Protein AF-A0A8S2ZLC4-F1 (afdb_monomer)

Structure (mmCIF, N/CA/C/O backbone):
data_AF-A0A8S2ZLC4-F1
#
_entry.id   AF-A0A8S2ZLC4-F1
#
loop_
_atom_site.group_PDB
_atom_site.id
_atom_site.type_symbol
_atom_site.label_atom_id
_atom_site.label_alt_id
_atom_site.label_comp_id
_atom_site.label_asym_id
_atom_site.label_entity_id
_atom_site.label_seq_id
_atom_site.pdbx_PDB_ins_code
_atom_site.Cartn_x
_atom_site.Cartn_y
_atom_site.Cartn_z
_atom_site.occupancy
_atom_site.B_iso_or_equiv
_atom_site.auth_seq_id
_atom_site.auth_comp_id
_atom_site.auth_asym_id
_atom_site.auth_atom_id
_atom_site.pdbx_PDB_model_num
ATOM 1 N N . HIS A 1 1 ? 10.804 -15.626 -29.894 1.00 54.47 1 HIS A N 1
ATOM 2 C CA . HIS A 1 1 ? 11.229 -15.516 -28.485 1.00 54.47 1 HIS A CA 1
ATOM 3 C C . HIS A 1 1 ? 10.974 -14.081 -28.044 1.00 54.47 1 HIS A C 1
ATOM 5 O O . HIS A 1 1 ? 11.432 -13.183 -28.738 1.00 54.47 1 HIS A O 1
ATOM 11 N N . ILE A 1 2 ? 10.194 -13.852 -26.984 1.00 58.09 2 ILE A N 1
ATOM 12 C CA . ILE A 1 2 ? 10.065 -12.518 -26.377 1.00 58.09 2 ILE A CA 1
ATOM 13 C C . ILE A 1 2 ? 11.100 -12.476 -25.255 1.00 58.09 2 ILE A C 1
ATOM 15 O O . ILE A 1 2 ? 11.030 -13.279 -24.329 1.00 58.09 2 ILE A O 1
ATOM 19 N N . ASN A 1 3 ? 12.094 -11.595 -25.362 1.00 62.41 3 ASN A N 1
ATOM 20 C CA . ASN A 1 3 ? 13.105 -11.434 -24.320 1.00 62.41 3 ASN A CA 1
ATOM 21 C C . ASN A 1 3 ? 12.472 -10.694 -23.133 1.00 62.41 3 ASN A C 1
ATOM 23 O O . ASN A 1 3 ? 12.299 -9.486 -23.193 1.00 62.41 3 ASN A O 1
ATOM 27 N N . GLY A 1 4 ? 12.131 -11.408 -22.057 1.00 71.75 4 GLY A N 1
ATOM 28 C CA . GLY A 1 4 ? 11.558 -10.839 -20.825 1.00 71.75 4 GLY A CA 1
ATOM 29 C C . GLY A 1 4 ? 12.561 -10.125 -19.909 1.00 71.75 4 GLY A C 1
ATOM 30 O O . GLY A 1 4 ? 12.243 -9.853 -18.757 1.00 71.75 4 GLY A O 1
ATOM 31 N N . PHE A 1 5 ? 13.782 -9.878 -20.382 1.00 85.56 5 PHE A N 1
ATOM 32 C CA . PHE A 1 5 ? 14.846 -9.280 -19.580 1.00 85.56 5 PHE A CA 1
ATOM 33 C C . PHE A 1 5 ? 14.734 -7.760 -19.570 1.00 85.56 5 PHE A C 1
ATOM 35 O O . PHE A 1 5 ? 14.318 -7.158 -20.561 1.00 85.56 5 PHE A O 1
ATOM 42 N N . PHE A 1 6 ? 15.144 -7.146 -18.463 1.00 89.75 6 PHE A N 1
ATOM 43 C CA . PHE A 1 6 ? 15.271 -5.699 -18.396 1.00 89.75 6 PHE A CA 1
ATOM 44 C C . PHE A 1 6 ? 16.519 -5.212 -19.131 1.00 89.75 6 PHE A C 1
ATOM 46 O O . PHE A 1 6 ? 17.596 -5.798 -19.005 1.00 89.75 6 PHE A O 1
ATOM 53 N N . GLY A 1 7 ? 16.386 -4.085 -19.824 1.00 90.50 7 GLY A N 1
ATOM 54 C CA . GLY A 1 7 ? 17.523 -3.294 -20.270 1.00 90.50 7 GLY A CA 1
ATOM 55 C C . GLY A 1 7 ? 18.230 -2.656 -19.075 1.00 90.50 7 GLY A C 1
ATOM 56 O O . GLY A 1 7 ? 17.584 -2.078 -18.198 1.00 90.50 7 GLY A O 1
ATOM 57 N N . LEU A 1 8 ? 19.553 -2.742 -19.032 1.00 90.88 8 LEU A N 1
ATOM 58 C CA . LEU A 1 8 ? 20.363 -2.173 -17.956 1.00 90.88 8 LEU A CA 1
ATOM 59 C C . LEU A 1 8 ? 21.188 -0.989 -18.467 1.00 90.88 8 LEU A C 1
ATOM 61 O O . LEU A 1 8 ? 21.412 -0.843 -19.668 1.00 90.88 8 LEU A O 1
ATOM 65 N N . THR A 1 9 ? 21.650 -0.146 -17.549 1.00 88.88 9 THR A N 1
ATOM 66 C CA . THR A 1 9 ? 22.695 0.850 -17.820 1.00 88.88 9 THR A CA 1
ATOM 67 C C . THR A 1 9 ? 24.024 0.175 -18.182 1.00 88.88 9 THR A C 1
ATOM 69 O O . THR A 1 9 ? 24.235 -1.000 -17.881 1.00 88.88 9 THR A O 1
ATOM 72 N N . ASP A 1 10 ? 24.963 0.914 -18.782 1.00 86.00 10 ASP A N 1
ATOM 73 C CA . ASP A 1 10 ? 26.248 0.356 -19.248 1.00 86.00 10 ASP A CA 1
ATOM 74 C C . ASP A 1 10 ? 27.075 -0.285 -18.121 1.00 86.00 10 ASP A C 1
ATOM 76 O O . ASP A 1 10 ? 27.699 -1.330 -18.304 1.00 86.00 10 ASP A O 1
ATOM 80 N N . ASN A 1 11 ? 27.026 0.298 -16.917 1.00 88.19 11 ASN A N 1
ATOM 81 C CA . ASN A 1 11 ? 27.659 -0.255 -15.715 1.00 88.19 11 ASN A CA 1
ATOM 82 C C . ASN A 1 11 ? 26.896 -1.455 -15.110 1.00 88.19 11 ASN A C 1
ATOM 84 O O . ASN A 1 11 ? 27.368 -2.040 -14.136 1.00 88.19 11 ASN A O 1
ATOM 88 N N . ARG A 1 12 ? 25.732 -1.810 -15.675 1.00 85.44 12 ARG A N 1
ATOM 89 C CA . ARG A 1 12 ? 24.832 -2.911 -15.293 1.00 85.44 12 ARG A CA 1
ATOM 90 C C . ARG A 1 12 ? 24.360 -2.885 -13.839 1.00 85.44 12 ARG A C 1
ATOM 92 O O . ARG A 1 12 ? 24.071 -3.935 -13.271 1.00 85.44 12 ARG A O 1
ATOM 99 N N . ARG A 1 13 ? 24.305 -1.700 -13.228 1.00 87.94 13 ARG A N 1
ATOM 100 C CA . ARG A 1 13 ? 23.862 -1.525 -11.834 1.00 87.94 13 ARG A CA 1
ATOM 101 C C . ARG A 1 13 ? 22.417 -1.069 -11.716 1.00 87.94 13 ARG A C 1
ATOM 103 O O . ARG A 1 13 ? 21.800 -1.331 -10.691 1.00 87.94 13 ARG A O 1
ATOM 110 N N . ASP A 1 14 ? 21.882 -0.451 -12.764 1.00 87.50 14 ASP A N 1
ATOM 111 C CA . ASP A 1 14 ? 20.556 0.147 -12.751 1.00 87.50 14 ASP A CA 1
ATOM 112 C C . ASP A 1 14 ? 19.740 -0.268 -13.973 1.00 87.50 14 ASP A C 1
ATOM 114 O O . ASP A 1 14 ? 20.275 -0.615 -15.031 1.00 87.50 14 ASP A O 1
ATOM 118 N N . LEU A 1 15 ? 18.416 -0.187 -13.834 1.00 89.19 15 LEU A N 1
ATOM 119 C CA . LEU A 1 15 ? 17.518 -0.260 -14.977 1.00 89.19 15 LEU A CA 1
ATOM 120 C C . LEU A 1 15 ? 17.739 0.939 -15.892 1.00 89.19 15 LEU A C 1
ATOM 122 O O . LEU A 1 15 ? 17.917 2.074 -15.440 1.00 89.19 15 LEU A O 1
ATOM 126 N N . LYS A 1 16 ? 17.662 0.694 -17.195 1.00 89.88 16 LYS A N 1
ATOM 127 C CA . LYS A 1 16 ? 17.606 1.766 -18.179 1.00 89.88 16 LYS A CA 1
ATOM 128 C C . LYS A 1 16 ? 16.228 2.421 -18.125 1.00 89.88 16 LYS A C 1
ATOM 130 O O . LYS A 1 16 ? 15.208 1.731 -18.138 1.00 89.88 16 LYS A O 1
ATOM 135 N N . TRP A 1 17 ? 16.207 3.746 -18.052 1.00 87.38 17 TRP A N 1
ATOM 136 C CA . TRP A 1 17 ? 14.988 4.549 -17.967 1.00 87.38 17 TRP A CA 1
ATOM 137 C C . TRP A 1 17 ? 14.889 5.469 -19.178 1.00 87.38 17 TRP A C 1
ATOM 139 O O . TRP A 1 17 ? 15.908 5.956 -19.673 1.00 87.38 17 TRP A O 1
ATOM 149 N N . VAL A 1 18 ? 13.665 5.745 -19.619 1.00 84.12 18 VAL A N 1
ATOM 150 C CA . VAL A 1 18 ? 13.413 6.751 -20.651 1.00 84.12 18 VAL A CA 1
ATOM 151 C C . VAL A 1 18 ? 13.704 8.140 -20.077 1.00 84.12 18 VAL A C 1
ATOM 153 O O . VAL A 1 18 ? 13.172 8.513 -19.032 1.00 84.12 18 VAL A O 1
ATOM 156 N N . THR A 1 19 ? 14.547 8.911 -20.756 1.00 79.75 19 THR A N 1
ATOM 157 C CA . THR A 1 19 ? 14.757 10.342 -20.504 1.00 79.75 19 THR A CA 1
ATOM 158 C C . THR A 1 19 ? 14.436 11.138 -21.769 1.00 79.75 19 THR A C 1
ATOM 160 O O . THR A 1 19 ? 14.204 10.570 -22.839 1.00 79.75 19 THR A O 1
ATOM 163 N N . THR A 1 20 ? 14.420 12.467 -21.663 1.00 72.81 20 THR A N 1
ATOM 164 C CA . THR A 1 20 ? 14.228 13.377 -22.806 1.00 72.81 20 THR A CA 1
ATOM 165 C C . THR A 1 20 ? 15.239 13.137 -23.928 1.00 72.81 20 THR A C 1
ATOM 167 O O . THR A 1 20 ? 14.888 13.233 -25.100 1.00 72.81 20 THR A O 1
ATOM 170 N N . GLU A 1 21 ? 16.470 12.761 -23.582 1.00 68.81 21 GLU A N 1
ATOM 171 C CA . GLU A 1 21 ? 17.548 12.487 -24.537 1.00 68.81 21 GLU A CA 1
ATOM 172 C C . GLU A 1 21 ? 17.515 11.045 -25.068 1.00 68.81 21 GLU A C 1
ATOM 174 O O . GLU A 1 21 ? 17.883 10.795 -26.216 1.00 68.81 21 GLU A O 1
ATOM 179 N N . THR A 1 22 ? 17.021 10.089 -24.273 1.00 66.44 22 THR A N 1
ATOM 180 C CA . THR A 1 22 ? 17.003 8.657 -24.619 1.00 66.44 22 THR A CA 1
ATOM 181 C C . THR A 1 22 ? 15.642 8.153 -25.092 1.00 66.44 22 THR A C 1
ATOM 183 O O . THR A 1 22 ? 15.448 6.951 -25.219 1.00 66.44 22 THR A O 1
ATOM 186 N N . TYR A 1 23 ? 14.688 9.024 -25.435 1.00 66.12 23 TYR A N 1
ATOM 187 C CA . TYR A 1 23 ? 13.346 8.598 -25.865 1.00 66.12 23 TYR A CA 1
ATOM 188 C C . TYR A 1 23 ? 13.339 7.637 -27.071 1.00 66.12 23 TYR A C 1
ATOM 190 O O . TYR A 1 23 ? 12.390 6.879 -27.267 1.00 66.12 23 TYR A O 1
ATOM 198 N N . LYS A 1 24 ? 14.386 7.629 -27.902 1.00 70.19 24 LYS A N 1
ATOM 199 C CA . LYS A 1 24 ? 14.520 6.686 -29.029 1.00 70.19 24 LYS A CA 1
ATOM 200 C C . LYS A 1 24 ? 15.078 5.313 -28.634 1.00 70.19 24 LYS A C 1
ATOM 202 O O . LYS A 1 24 ? 15.116 4.427 -29.479 1.00 70.19 24 LYS A O 1
ATOM 207 N N . ASP A 1 25 ? 15.494 5.136 -27.386 1.00 80.12 25 ASP A N 1
ATOM 208 C CA . ASP A 1 25 ? 16.047 3.890 -26.879 1.00 80.12 25 ASP A CA 1
ATOM 209 C C . ASP A 1 25 ? 14.952 2.851 -26.604 1.00 80.12 25 ASP A C 1
ATOM 211 O O . ASP A 1 25 ? 14.027 3.070 -25.816 1.00 80.12 25 ASP A O 1
ATOM 215 N N . ASN A 1 26 ? 15.064 1.703 -27.269 1.00 86.12 26 ASN A N 1
ATOM 216 C CA . ASN A 1 26 ? 14.072 0.636 -27.178 1.00 86.12 26 ASN A CA 1
ATOM 217 C C . ASN A 1 26 ? 14.111 -0.077 -25.820 1.00 86.12 26 ASN A C 1
ATOM 219 O O . ASN A 1 26 ? 13.066 -0.508 -25.340 1.00 86.12 26 ASN A O 1
ATOM 223 N N . ASP A 1 27 ? 15.278 -0.150 -25.179 1.00 88.31 27 ASP A N 1
ATOM 224 C CA . ASP A 1 27 ? 15.468 -0.852 -23.907 1.00 88.31 27 ASP A CA 1
ATOM 225 C C . ASP A 1 27 ? 14.770 -0.132 -22.744 1.00 88.31 27 ASP A C 1
ATOM 227 O O . ASP A 1 27 ? 14.050 -0.754 -21.962 1.00 88.31 27 ASP A O 1
ATOM 231 N N . GLY A 1 28 ? 14.919 1.196 -22.651 1.00 88.94 28 GLY A N 1
ATOM 232 C CA . GLY A 1 28 ? 14.198 1.998 -21.659 1.00 88.94 28 GLY A CA 1
ATOM 233 C C . GLY A 1 28 ? 12.676 1.918 -21.828 1.00 88.94 28 GLY A C 1
ATOM 234 O O . GLY A 1 28 ? 11.951 1.737 -20.849 1.00 88.94 28 GLY A O 1
ATOM 235 N N . LYS A 1 29 ? 12.185 1.983 -23.074 1.00 89.12 29 LYS A N 1
ATOM 236 C CA . LYS A 1 29 ? 10.754 1.823 -23.390 1.00 89.12 29 LYS A CA 1
ATOM 237 C C . LYS A 1 29 ? 10.236 0.433 -23.038 1.00 89.12 29 LYS A C 1
ATOM 239 O O . LYS A 1 29 ? 9.139 0.300 -22.501 1.00 89.12 29 LYS A O 1
ATOM 244 N N . TRP A 1 30 ? 11.023 -0.599 -23.326 1.00 89.56 30 TRP A N 1
ATOM 245 C CA . TRP A 1 30 ? 10.696 -1.975 -22.976 1.00 89.56 30 TRP A CA 1
ATOM 246 C C . TRP A 1 30 ? 10.554 -2.154 -21.462 1.00 89.56 30 TRP A C 1
ATOM 248 O O . TRP A 1 30 ? 9.548 -2.697 -21.008 1.00 89.56 30 TRP A O 1
ATOM 258 N N . ASN A 1 31 ? 11.491 -1.618 -20.675 1.00 91.31 31 ASN A N 1
ATOM 259 C CA . ASN A 1 31 ? 11.407 -1.643 -19.214 1.00 91.31 31 ASN A CA 1
ATOM 260 C C . ASN A 1 31 ? 10.148 -0.951 -18.692 1.00 91.31 31 ASN A C 1
ATOM 262 O O . ASN A 1 31 ? 9.462 -1.492 -17.827 1.00 91.31 31 ASN A O 1
ATOM 266 N N . GLU A 1 32 ? 9.828 0.231 -19.222 1.00 89.94 32 GLU A N 1
ATOM 267 C CA . GLU A 1 32 ? 8.630 0.968 -18.824 1.00 89.94 32 GLU A CA 1
ATOM 268 C C . GLU A 1 32 ? 7.356 0.149 -19.085 1.00 89.94 32 GLU A C 1
ATOM 270 O O . GLU A 1 32 ? 6.493 0.046 -18.211 1.00 89.94 32 GLU A O 1
ATOM 275 N N . LEU A 1 33 ? 7.260 -0.491 -20.256 1.00 89.75 33 LEU A N 1
ATOM 276 C CA . LEU A 1 33 ? 6.140 -1.365 -20.606 1.00 89.75 33 LEU A CA 1
ATOM 277 C C . LEU A 1 33 ? 6.076 -2.604 -19.708 1.00 89.75 33 LEU A C 1
ATOM 279 O O . LEU A 1 33 ? 4.993 -2.942 -19.231 1.00 89.75 33 LEU A O 1
ATOM 283 N N . LEU A 1 34 ? 7.210 -3.254 -19.431 1.00 91.06 34 LEU A N 1
ATOM 284 C CA . LEU A 1 34 ? 7.272 -4.387 -18.506 1.00 91.06 34 LEU A CA 1
ATOM 285 C C . LEU A 1 34 ? 6.769 -4.002 -17.114 1.00 91.06 34 LEU A C 1
ATOM 287 O O . LEU A 1 34 ? 5.943 -4.713 -16.541 1.00 91.06 34 LEU A O 1
ATOM 291 N N . ILE A 1 35 ? 7.217 -2.861 -16.586 1.00 90.31 35 ILE A N 1
ATOM 292 C CA . ILE A 1 35 ? 6.798 -2.378 -15.269 1.00 90.31 35 ILE A CA 1
ATOM 293 C C . ILE A 1 35 ? 5.296 -2.088 -15.270 1.00 90.31 35 ILE A C 1
ATOM 295 O O . ILE A 1 35 ? 4.564 -2.658 -14.458 1.00 90.31 35 ILE A O 1
ATOM 299 N N . LYS A 1 36 ? 4.816 -1.262 -16.208 1.00 89.44 36 LYS A N 1
ATOM 300 C CA . LYS A 1 36 ? 3.413 -0.820 -16.265 1.00 89.44 36 LYS A CA 1
ATOM 301 C C . LYS A 1 36 ? 2.429 -1.949 -16.565 1.00 89.44 36 LYS A C 1
ATOM 303 O O . LYS A 1 36 ? 1.325 -1.953 -16.034 1.00 89.44 36 LYS A O 1
ATOM 308 N N . GLN A 1 37 ? 2.785 -2.888 -17.439 1.00 89.06 37 GLN A N 1
ATOM 309 C CA . GLN A 1 37 ? 1.825 -3.876 -17.940 1.00 89.06 37 GLN A CA 1
ATOM 310 C C . GLN A 1 37 ? 1.954 -5.239 -17.269 1.00 89.06 37 GLN A C 1
ATOM 312 O O . GLN A 1 37 ? 0.937 -5.892 -17.044 1.00 89.06 37 GLN A O 1
ATOM 317 N N . VAL A 1 38 ? 3.174 -5.673 -16.944 1.00 90.50 38 VAL A N 1
ATOM 318 C CA . VAL A 1 38 ? 3.424 -7.026 -16.428 1.00 90.50 38 VAL A CA 1
ATOM 319 C C . VAL A 1 38 ? 3.619 -7.000 -14.919 1.00 90.50 38 VAL A C 1
ATOM 321 O O . VAL A 1 38 ? 2.846 -7.631 -14.197 1.00 90.50 38 VAL A O 1
ATOM 324 N N . ILE A 1 39 ? 4.607 -6.246 -14.426 1.00 90.00 39 ILE A N 1
ATOM 325 C CA . ILE A 1 39 ? 4.944 -6.218 -12.993 1.00 90.00 39 ILE A CA 1
ATOM 326 C C . ILE A 1 39 ? 3.779 -5.661 -12.188 1.00 90.00 39 ILE A C 1
ATOM 328 O O . ILE A 1 39 ? 3.373 -6.280 -11.213 1.00 90.00 39 ILE A O 1
ATOM 332 N N . SER A 1 40 ? 3.202 -4.546 -12.637 1.00 91.38 40 SER A N 1
ATOM 333 C CA . SER A 1 40 ? 2.059 -3.893 -11.993 1.00 91.38 40 SER A CA 1
ATOM 334 C C . SER A 1 40 ? 0.903 -4.867 -11.749 1.00 91.38 40 SER A C 1
ATOM 336 O O . SER A 1 40 ? 0.478 -5.069 -10.614 1.00 91.38 40 SER A O 1
ATOM 338 N N . ARG A 1 41 ? 0.455 -5.561 -12.806 1.00 91.75 41 ARG A N 1
ATOM 339 C CA . ARG A 1 41 ? -0.637 -6.544 -12.719 1.00 91.75 41 ARG A CA 1
ATOM 340 C C . ARG A 1 41 ? -0.270 -7.746 -11.857 1.00 91.75 41 ARG A C 1
ATOM 342 O O . ARG A 1 41 ? -1.113 -8.269 -11.137 1.00 91.75 41 ARG A O 1
ATOM 349 N N . THR A 1 42 ? 0.975 -8.206 -11.951 1.00 93.06 42 THR A N 1
ATOM 350 C CA . THR A 1 42 ? 1.456 -9.344 -11.156 1.00 93.06 42 THR A CA 1
ATOM 351 C C . THR A 1 42 ? 1.500 -8.992 -9.672 1.00 93.06 42 THR A C 1
ATOM 353 O O . THR A 1 42 ? 1.129 -9.814 -8.841 1.00 93.06 42 THR A O 1
ATOM 356 N N . TYR A 1 43 ? 1.897 -7.766 -9.338 1.00 93.19 43 TYR A N 1
ATOM 357 C CA . TYR A 1 43 ? 1.975 -7.291 -7.965 1.00 93.19 43 TYR A CA 1
ATOM 358 C C . TYR A 1 43 ? 0.593 -7.137 -7.321 1.00 93.19 43 TYR A C 1
ATOM 360 O O . TYR A 1 43 ? 0.400 -7.619 -6.210 1.00 93.19 43 TYR A O 1
ATOM 368 N N . ILE A 1 44 ? -0.389 -6.570 -8.035 1.00 93.19 44 ILE A N 1
ATOM 369 C CA . ILE A 1 44 ? -1.787 -6.522 -7.563 1.00 93.19 44 ILE A CA 1
ATOM 370 C C . ILE A 1 44 ? -2.291 -7.934 -7.268 1.00 93.19 44 ILE A C 1
ATOM 372 O O . ILE A 1 44 ? -2.716 -8.213 -6.151 1.00 93.19 44 ILE A O 1
ATOM 376 N N . LYS A 1 45 ? -2.131 -8.857 -8.224 1.00 94.50 45 LYS A N 1
ATOM 377 C CA . LYS A 1 45 ? -2.535 -10.259 -8.048 1.00 94.50 45 LYS A CA 1
ATOM 378 C C . LYS A 1 45 ? -1.837 -10.941 -6.877 1.00 94.50 45 LYS A C 1
ATOM 380 O O . LYS A 1 45 ? -2.448 -11.772 -6.216 1.00 94.50 45 LYS A O 1
ATOM 385 N N . LEU A 1 46 ? -0.568 -10.623 -6.623 1.00 93.88 46 LEU A N 1
ATOM 386 C CA . LEU A 1 46 ? 0.159 -11.142 -5.468 1.00 93.88 46 LEU A CA 1
ATOM 387 C C . LEU A 1 46 ? -0.471 -10.644 -4.164 1.00 93.88 46 LEU A C 1
ATOM 389 O O . LEU A 1 46 ? -0.719 -11.449 -3.273 1.00 93.88 46 LEU A O 1
ATOM 393 N N . VAL A 1 47 ? -0.763 -9.345 -4.058 1.00 94.50 47 VAL A N 1
ATOM 394 C CA . VAL A 1 47 ? -1.407 -8.773 -2.866 1.00 94.50 47 VAL A CA 1
ATOM 395 C C . VAL A 1 47 ? -2.813 -9.344 -2.675 1.00 94.50 47 VAL A C 1
ATOM 397 O O . VAL A 1 47 ? -3.152 -9.733 -1.561 1.00 94.50 47 VAL A O 1
ATOM 400 N N . GLU A 1 48 ? -3.604 -9.478 -3.741 1.00 93.75 48 GLU A N 1
ATOM 401 C CA . GLU A 1 48 ? -4.925 -10.122 -3.708 1.00 93.75 48 GLU A CA 1
ATOM 402 C C . GLU A 1 48 ? -4.840 -11.587 -3.270 1.00 93.75 48 GLU A C 1
ATOM 404 O O . GLU A 1 48 ? -5.604 -12.027 -2.412 1.00 93.75 48 GLU A O 1
ATOM 409 N N . TYR A 1 49 ? -3.890 -12.343 -3.825 1.00 94.69 49 TYR A N 1
ATOM 410 C CA . TYR A 1 49 ? -3.638 -13.729 -3.440 1.00 94.69 49 TYR A CA 1
ATOM 411 C C . TYR A 1 49 ? -3.301 -13.818 -1.951 1.00 94.69 49 TYR A C 1
ATOM 413 O O . TYR A 1 49 ? -3.906 -14.608 -1.224 1.00 94.69 49 TYR A O 1
ATOM 421 N N . CYS A 1 50 ? -2.390 -12.965 -1.475 1.00 93.88 50 CYS A N 1
ATOM 422 C CA . CYS A 1 50 ? -2.058 -12.891 -0.061 1.00 93.88 50 CYS A CA 1
ATOM 423 C C . CYS A 1 50 ? -3.296 -12.550 0.778 1.00 93.88 50 CYS A C 1
ATOM 425 O O . CYS A 1 50 ? -3.554 -13.185 1.799 1.00 93.88 50 CYS A O 1
ATOM 427 N N . ASN A 1 51 ? -4.103 -11.592 0.326 1.00 93.69 51 ASN A N 1
ATOM 428 C CA . ASN A 1 51 ? -5.311 -11.183 1.023 1.00 93.69 51 ASN A CA 1
ATOM 429 C C . ASN A 1 51 ? -6.356 -12.305 1.119 1.00 93.69 51 ASN A C 1
ATOM 431 O O . ASN A 1 51 ? -7.051 -12.411 2.126 1.00 93.69 51 ASN A O 1
ATOM 435 N N . ASN A 1 52 ? -6.464 -13.156 0.105 1.00 92.88 52 ASN A N 1
ATOM 436 C CA . ASN A 1 52 ? -7.468 -14.218 0.067 1.00 92.88 52 ASN A CA 1
ATOM 437 C C . ASN A 1 52 ? -7.022 -15.501 0.780 1.00 9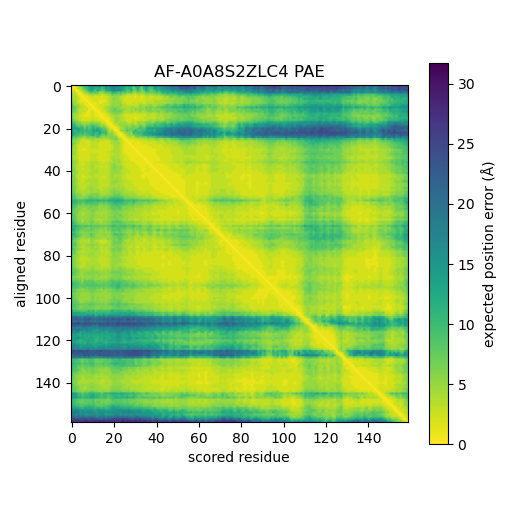2.88 52 ASN A C 1
ATOM 439 O O . ASN A 1 52 ? -7.869 -16.301 1.175 1.00 92.88 52 ASN A O 1
ATOM 443 N N . HIS A 1 53 ? -5.713 -15.714 0.943 1.00 93.19 53 HIS A N 1
ATOM 444 C CA . HIS A 1 53 ? -5.179 -16.975 1.465 1.00 93.19 53 HIS A CA 1
ATOM 445 C C . HIS A 1 53 ? -4.501 -16.877 2.830 1.00 93.19 53 HIS A C 1
ATOM 447 O O . HIS A 1 53 ? -4.431 -17.891 3.525 1.00 93.19 53 HIS A O 1
ATOM 453 N N . PHE A 1 54 ? -4.047 -15.697 3.256 1.00 88.75 54 PHE A N 1
ATOM 454 C CA . PHE A 1 54 ? -3.523 -15.514 4.608 1.00 88.75 54 PHE A CA 1
ATOM 455 C C . PHE A 1 54 ? -4.615 -14.997 5.546 1.00 88.75 54 PHE A C 1
ATOM 457 O O . PHE A 1 54 ? -5.258 -13.973 5.295 1.00 88.75 54 PHE A O 1
ATOM 464 N N . GLN A 1 55 ? -4.803 -15.719 6.654 1.00 82.69 55 GLN A N 1
ATOM 465 C CA . GLN A 1 55 ? -5.654 -15.276 7.762 1.00 82.69 55 GLN A CA 1
ATOM 466 C C . GLN A 1 55 ? -5.009 -14.118 8.530 1.00 82.69 55 GLN A C 1
ATOM 468 O O . GLN A 1 55 ? -5.709 -13.208 8.965 1.00 82.69 55 GLN A O 1
ATOM 473 N N . ASP A 1 56 ? -3.680 -14.131 8.654 1.00 88.69 56 ASP A N 1
ATOM 474 C CA . ASP A 1 56 ? -2.925 -13.060 9.294 1.00 88.69 56 ASP A CA 1
ATOM 475 C C . ASP A 1 56 ? -2.807 -11.845 8.360 1.00 88.69 56 ASP A C 1
ATOM 477 O O . ASP A 1 56 ? -2.117 -11.876 7.335 1.00 88.69 56 ASP A O 1
ATOM 481 N N . SER A 1 57 ? -3.484 -10.756 8.727 1.00 88.56 57 SER A N 1
ATOM 482 C CA . SER A 1 57 ? -3.444 -9.493 7.989 1.00 88.56 57 SER A CA 1
ATOM 483 C C . SER A 1 57 ? -2.057 -8.853 7.997 1.00 88.56 57 SER A C 1
ATOM 485 O O . SER A 1 57 ? -1.721 -8.140 7.051 1.00 88.56 57 SER A O 1
ATOM 487 N N . LEU A 1 58 ? -1.210 -9.159 8.987 1.00 90.25 58 LEU A N 1
ATOM 488 C CA . LEU A 1 58 ? 0.156 -8.648 9.046 1.00 90.25 58 LEU A CA 1
ATOM 489 C C . LEU A 1 58 ? 0.986 -9.126 7.851 1.00 90.25 58 LEU A C 1
ATOM 491 O O . LEU A 1 58 ? 1.773 -8.349 7.310 1.00 90.25 58 LEU A O 1
ATOM 495 N N . MET A 1 59 ? 0.773 -10.361 7.385 1.00 90.50 59 MET A N 1
ATOM 496 C CA . MET A 1 59 ? 1.450 -10.875 6.190 1.00 90.50 59 MET A CA 1
ATOM 497 C C . MET A 1 59 ? 1.048 -10.089 4.936 1.00 90.50 59 MET A C 1
ATOM 499 O O . MET A 1 59 ? 1.899 -9.753 4.116 1.00 90.50 59 MET A O 1
ATOM 503 N N . VAL A 1 60 ? -0.233 -9.724 4.815 1.00 92.56 60 VAL A N 1
ATOM 504 C CA . VAL A 1 60 ? -0.730 -8.881 3.712 1.00 92.56 60 VAL A CA 1
ATOM 505 C C . VAL A 1 60 ? -0.101 -7.489 3.784 1.00 92.56 60 VAL A C 1
ATOM 507 O O . VAL A 1 60 ? 0.378 -6.961 2.782 1.00 92.56 60 VAL A O 1
ATOM 510 N N . TYR A 1 61 ? -0.031 -6.908 4.982 1.00 93.44 61 TYR A N 1
ATOM 511 C CA . TYR A 1 61 ? 0.566 -5.594 5.215 1.00 93.44 61 TYR A CA 1
ATOM 512 C C . TYR A 1 61 ? 2.068 -5.555 4.921 1.00 93.44 61 TYR A C 1
ATOM 514 O O . TYR A 1 61 ? 2.573 -4.546 4.428 1.00 93.44 61 TYR A O 1
ATOM 522 N N . GLN A 1 62 ? 2.788 -6.650 5.170 1.00 91.25 62 GLN A N 1
ATOM 523 C CA . GLN A 1 62 ? 4.203 -6.780 4.821 1.00 91.25 62 GLN A CA 1
ATOM 524 C C . GLN A 1 62 ? 4.440 -6.774 3.307 1.00 91.25 62 GLN A C 1
ATOM 526 O O . GLN A 1 62 ? 5.493 -6.303 2.871 1.00 91.25 62 GLN A O 1
ATOM 531 N N . CYS A 1 63 ? 3.468 -7.233 2.510 1.00 91.06 63 CYS A N 1
ATOM 532 C CA . CYS A 1 63 ? 3.545 -7.169 1.053 1.00 91.06 63 CYS A CA 1
ATOM 533 C C . CYS A 1 63 ? 3.432 -5.741 0.512 1.00 91.06 63 CYS A C 1
ATOM 535 O O . CYS A 1 63 ? 3.911 -5.503 -0.594 1.00 91.06 63 CYS A O 1
ATOM 537 N N . LEU A 1 64 ? 2.829 -4.806 1.258 1.00 92.44 64 LEU A N 1
ATOM 538 C CA . LEU A 1 64 ? 2.682 -3.412 0.837 1.00 92.44 64 LEU A CA 1
ATOM 539 C C . LEU A 1 64 ? 4.045 -2.699 0.804 1.00 92.44 64 LEU A C 1
ATOM 541 O O . LEU A 1 64 ? 4.909 -2.939 1.665 1.00 92.44 64 LEU A O 1
ATOM 545 N N . PRO A 1 65 ? 4.267 -1.810 -0.179 1.00 88.88 65 PRO A N 1
ATOM 546 C CA . PRO A 1 65 ? 5.538 -1.126 -0.315 1.00 88.88 65 PRO A CA 1
ATOM 547 C C . PRO A 1 65 ? 5.724 -0.144 0.844 1.00 88.88 65 PRO A C 1
ATOM 549 O O . PRO A 1 65 ? 4.768 0.420 1.379 1.00 88.88 65 PRO A O 1
ATOM 552 N N . ASP A 1 66 ? 6.975 0.076 1.238 1.00 87.31 66 ASP A N 1
ATOM 553 C CA . ASP A 1 66 ? 7.291 1.184 2.131 1.00 87.31 66 ASP A CA 1
ATOM 554 C C . ASP A 1 66 ? 7.400 2.460 1.302 1.00 87.31 66 ASP A C 1
ATOM 556 O O . ASP A 1 66 ? 8.367 2.667 0.568 1.00 87.31 66 ASP A O 1
ATOM 560 N N . ALA A 1 67 ? 6.378 3.301 1.423 1.00 79.81 67 ALA A N 1
ATOM 561 C CA . ALA A 1 67 ? 6.247 4.530 0.665 1.00 79.81 67 ALA A CA 1
ATOM 562 C C . ALA A 1 67 ? 7.399 5.527 0.915 1.00 79.81 67 ALA A C 1
ATOM 564 O O . ALA A 1 67 ? 7.678 6.365 0.062 1.00 79.81 67 ALA A O 1
ATOM 565 N N . SER A 1 68 ? 8.107 5.409 2.046 1.00 81.69 68 SER A N 1
ATOM 566 C CA . SER A 1 68 ? 9.194 6.319 2.426 1.00 81.69 68 SER A CA 1
ATOM 567 C C . SER A 1 68 ? 10.516 6.083 1.686 1.00 81.69 68 SER A C 1
ATOM 569 O O . SER A 1 68 ? 11.378 6.960 1.687 1.00 81.69 68 SER A O 1
ATOM 571 N N . ILE A 1 69 ? 10.679 4.928 1.031 1.00 85.81 69 ILE A N 1
ATOM 572 C CA . ILE A 1 69 ? 11.939 4.526 0.377 1.00 85.81 69 ILE A CA 1
ATOM 573 C C . ILE A 1 69 ? 11.804 4.314 -1.138 1.00 85.81 69 ILE A C 1
ATOM 575 O O . ILE A 1 69 ? 12.760 3.904 -1.799 1.00 85.81 69 ILE A O 1
ATOM 579 N N . ILE A 1 70 ? 10.628 4.578 -1.717 1.00 84.44 70 ILE A N 1
ATOM 580 C CA . ILE A 1 70 ? 10.401 4.417 -3.159 1.00 84.44 70 ILE A CA 1
ATOM 581 C C . ILE A 1 70 ? 11.057 5.583 -3.900 1.00 84.44 70 ILE A C 1
ATOM 583 O O . ILE A 1 70 ? 10.667 6.735 -3.739 1.00 84.44 70 ILE A O 1
ATOM 587 N N . SER A 1 71 ? 12.032 5.296 -4.765 1.00 86.31 71 SER A N 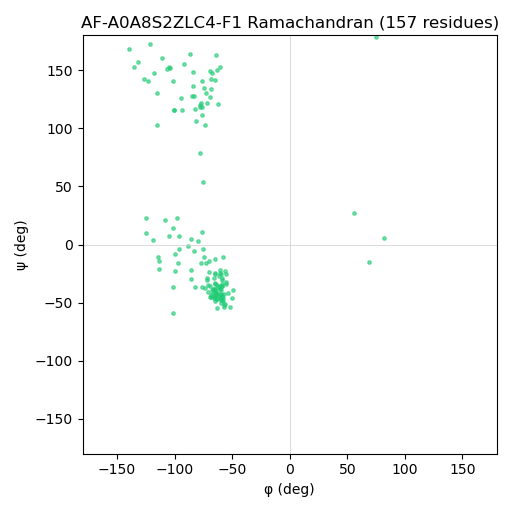1
ATOM 588 C CA . SER A 1 71 ? 12.630 6.342 -5.604 1.00 86.31 71 SER A CA 1
ATOM 589 C C . SER A 1 71 ? 11.597 6.943 -6.570 1.00 86.31 71 SER A C 1
ATOM 591 O O . SER A 1 71 ? 10.749 6.210 -7.088 1.00 86.31 71 SER A O 1
ATOM 593 N N . ASN A 1 72 ? 11.753 8.221 -6.930 1.00 85.81 72 ASN A N 1
ATOM 594 C CA . ASN A 1 72 ? 10.820 8.955 -7.798 1.00 85.81 72 ASN A CA 1
ATOM 595 C C . ASN A 1 72 ? 10.439 8.218 -9.097 1.00 85.81 72 ASN A C 1
ATOM 597 O O . ASN A 1 72 ? 9.282 8.240 -9.499 1.00 85.81 72 ASN A O 1
ATOM 601 N N . LYS A 1 73 ? 11.385 7.528 -9.752 1.00 83.88 73 LYS A N 1
ATOM 602 C CA . LYS A 1 73 ? 11.116 6.827 -11.024 1.00 83.88 73 LYS A CA 1
ATOM 603 C C . LYS A 1 73 ? 10.137 5.665 -10.856 1.00 83.88 73 LYS A C 1
ATOM 605 O O . LYS A 1 73 ? 9.201 5.520 -11.633 1.00 83.88 73 LYS A O 1
ATOM 610 N N . TRP A 1 74 ? 10.352 4.851 -9.825 1.00 85.69 74 TRP A N 1
ATOM 611 C CA . TRP A 1 74 ? 9.453 3.754 -9.473 1.00 85.69 74 TRP A CA 1
ATOM 612 C C . TRP A 1 74 ? 8.109 4.274 -8.976 1.00 85.69 74 TRP A C 1
ATOM 614 O O . TRP A 1 74 ? 7.077 3.711 -9.331 1.00 85.69 74 TRP A O 1
ATOM 624 N N . TYR A 1 75 ? 8.132 5.359 -8.200 1.00 86.44 75 TYR A N 1
ATOM 625 C CA . TYR A 1 75 ? 6.931 5.990 -7.675 1.00 86.44 75 TYR A CA 1
ATOM 626 C C . TYR A 1 75 ? 5.975 6.399 -8.799 1.00 86.44 75 TYR A C 1
ATOM 628 O O . TYR A 1 75 ? 4.838 5.945 -8.805 1.00 86.44 75 TYR A O 1
ATOM 636 N N . GLU A 1 76 ? 6.430 7.161 -9.796 1.00 85.00 76 GLU A N 1
ATOM 637 C CA . GLU A 1 76 ? 5.559 7.617 -10.892 1.00 85.00 76 GLU A CA 1
ATOM 638 C C . GLU A 1 76 ? 4.944 6.460 -11.691 1.00 85.00 76 GLU A C 1
ATOM 640 O O . GLU A 1 76 ? 3.782 6.511 -12.094 1.00 85.00 76 GLU A O 1
ATOM 645 N N . LEU A 1 77 ? 5.705 5.384 -11.899 1.00 86.06 77 LEU A N 1
ATOM 646 C CA . LEU A 1 77 ? 5.241 4.233 -12.672 1.00 86.06 77 LEU A CA 1
ATOM 647 C C . LEU A 1 77 ? 4.267 3.345 -11.900 1.00 86.06 77 LEU A C 1
ATOM 649 O O . LEU A 1 77 ? 3.343 2.798 -12.500 1.00 86.06 77 LEU A O 1
ATOM 653 N N . LEU A 1 78 ? 4.487 3.180 -10.596 1.00 88.62 78 LEU A N 1
ATOM 654 C CA . LEU A 1 78 ? 3.718 2.267 -9.753 1.00 88.62 78 LEU A CA 1
ATOM 655 C C . LEU A 1 78 ? 2.635 2.969 -8.934 1.00 88.62 78 LEU A C 1
ATOM 657 O O . LEU A 1 78 ? 1.794 2.293 -8.350 1.00 88.62 78 LEU A O 1
ATOM 661 N N . ARG A 1 79 ? 2.585 4.304 -8.922 1.00 90.75 79 ARG A N 1
ATOM 662 C CA . ARG A 1 79 ? 1.540 5.062 -8.225 1.00 90.75 79 ARG A CA 1
ATOM 663 C C . ARG A 1 79 ? 0.124 4.575 -8.566 1.00 90.75 79 ARG A C 1
ATOM 665 O O . ARG A 1 79 ? -0.615 4.342 -7.614 1.00 90.75 79 ARG A O 1
ATOM 672 N N . PRO A 1 80 ? -0.261 4.338 -9.839 1.00 91.69 80 PRO A N 1
ATOM 673 C CA . PRO A 1 80 ? -1.594 3.816 -10.152 1.00 91.69 80 PRO A CA 1
ATOM 674 C C . PRO A 1 80 ? -1.859 2.441 -9.523 1.00 91.69 80 PRO A C 1
ATOM 676 O O . PRO A 1 80 ? -2.957 2.177 -9.051 1.00 91.69 80 PRO A O 1
ATOM 679 N N . VAL A 1 81 ? -0.831 1.592 -9.454 1.00 92.38 81 VAL A N 1
ATOM 680 C CA . VAL A 1 81 ? -0.885 0.250 -8.852 1.00 92.38 81 VAL A CA 1
ATOM 681 C C . VAL A 1 81 ? -1.121 0.342 -7.351 1.00 92.38 81 VAL A C 1
ATOM 683 O O . VAL A 1 81 ? -1.951 -0.367 -6.792 1.00 92.38 81 VAL A O 1
ATOM 686 N N . PHE A 1 82 ? -0.394 1.234 -6.681 1.00 93.31 82 PHE A N 1
ATOM 687 C CA . PHE A 1 82 ? -0.532 1.438 -5.244 1.00 93.31 82 PHE A CA 1
ATOM 688 C C . PHE A 1 82 ? -1.868 2.083 -4.889 1.00 93.31 82 PHE A C 1
ATOM 690 O O . PHE A 1 82 ? -2.461 1.713 -3.882 1.00 93.31 82 PHE A O 1
ATOM 697 N N . GLN A 1 83 ? -2.374 2.984 -5.734 1.00 93.81 83 GLN A N 1
ATOM 698 C CA . GLN A 1 83 ? -3.724 3.529 -5.608 1.00 93.81 83 GLN A CA 1
ATOM 699 C C . GLN A 1 83 ? -4.786 2.441 -5.779 1.00 93.81 83 GLN A C 1
ATOM 701 O O . GLN A 1 83 ? -5.736 2.404 -5.006 1.00 93.81 83 GLN A O 1
ATOM 706 N N . GLU A 1 84 ? -4.625 1.532 -6.741 1.00 94.00 84 GLU A N 1
ATOM 707 C CA . GLU A 1 84 ? -5.532 0.393 -6.916 1.00 94.00 84 GLU A CA 1
ATOM 708 C C . GLU A 1 84 ? -5.554 -0.485 -5.659 1.00 94.00 84 GLU A C 1
ATOM 710 O O . GLU A 1 84 ? -6.616 -0.698 -5.082 1.00 94.00 84 GLU A O 1
ATOM 715 N N . ILE A 1 85 ? -4.383 -0.879 -5.147 1.00 94.75 85 ILE A N 1
ATOM 716 C CA . ILE A 1 85 ? -4.266 -1.658 -3.904 1.00 94.75 85 ILE A CA 1
ATOM 717 C C . ILE A 1 85 ? -4.871 -0.907 -2.708 1.00 94.75 85 ILE A C 1
ATOM 719 O O . ILE A 1 85 ? -5.605 -1.498 -1.918 1.00 94.75 85 ILE A O 1
ATOM 723 N N . ALA A 1 86 ? -4.626 0.400 -2.580 1.00 94.69 86 ALA A N 1
ATOM 724 C CA . ALA A 1 86 ? -5.178 1.225 -1.504 1.00 94.69 86 ALA A CA 1
ATOM 725 C C . ALA A 1 86 ? -6.716 1.351 -1.546 1.00 94.69 86 ALA A C 1
ATOM 727 O O . ALA A 1 86 ? -7.316 1.816 -0.577 1.00 94.69 86 ALA A O 1
ATOM 728 N N . ASN A 1 87 ? -7.352 0.938 -2.646 1.00 94.19 87 ASN A N 1
ATOM 729 C CA . ASN A 1 87 ? -8.802 0.890 -2.829 1.00 94.19 87 ASN A CA 1
ATOM 730 C C . ASN A 1 87 ? -9.356 -0.549 -2.825 1.00 94.19 87 ASN A C 1
ATOM 732 O O . ASN A 1 87 ? -10.454 -0.788 -3.322 1.00 94.19 87 ASN A O 1
ATOM 736 N N . THR A 1 88 ? -8.621 -1.510 -2.255 1.00 93.31 88 THR A N 1
ATOM 737 C CA . THR A 1 88 ? -9.090 -2.893 -2.059 1.00 93.31 88 THR A CA 1
ATOM 738 C C . THR A 1 88 ? -9.411 -3.187 -0.589 1.00 93.31 88 THR A C 1
ATOM 740 O O . THR A 1 88 ? -8.820 -2.574 0.308 1.00 93.31 88 THR A O 1
ATOM 743 N N . PRO A 1 89 ? -10.349 -4.112 -0.298 1.00 94.31 89 PRO A N 1
ATOM 744 C CA . PRO A 1 89 ? -10.734 -4.449 1.068 1.00 94.31 89 PRO A CA 1
ATOM 745 C C . PRO A 1 89 ? -9.691 -5.367 1.725 1.00 94.31 89 PRO A C 1
ATOM 747 O O . PRO A 1 89 ? -9.846 -6.590 1.791 1.00 94.31 89 PRO A O 1
ATOM 750 N N . ILE A 1 90 ? -8.591 -4.768 2.181 1.00 94.19 90 ILE A N 1
ATOM 751 C CA . ILE A 1 90 ? -7.459 -5.471 2.810 1.00 94.19 90 ILE A CA 1
ATOM 752 C C . ILE A 1 90 ? -7.283 -5.114 4.290 1.00 94.19 90 ILE A C 1
ATOM 754 O O . ILE A 1 90 ? -6.502 -5.767 4.980 1.00 94.19 90 ILE A O 1
ATOM 758 N N . VAL A 1 91 ? -7.986 -4.091 4.789 1.00 94.25 91 VAL A N 1
ATOM 759 C CA . VAL A 1 91 ? -7.833 -3.612 6.168 1.00 94.25 91 VAL A CA 1
ATOM 760 C C . VAL A 1 91 ? -8.652 -4.486 7.106 1.00 94.25 91 VAL A C 1
ATOM 762 O O . VAL A 1 91 ? -9.873 -4.533 7.002 1.00 94.25 91 VAL A O 1
ATOM 765 N N . MET A 1 92 ? -7.979 -5.177 8.023 1.00 92.38 92 MET A N 1
ATOM 766 C CA . MET A 1 92 ? -8.614 -6.011 9.040 1.00 92.38 92 MET A CA 1
ATOM 767 C C . MET A 1 92 ? -9.184 -5.160 10.176 1.00 92.38 92 MET A C 1
ATOM 769 O O . MET A 1 92 ? -8.434 -4.473 10.873 1.00 92.38 92 MET A O 1
ATOM 773 N N . CYS A 1 93 ? -10.495 -5.244 10.386 1.00 89.62 93 CYS A N 1
ATOM 774 C CA . CYS A 1 93 ? -11.170 -4.642 11.530 1.00 89.62 93 CYS A CA 1
ATOM 775 C C . CYS A 1 93 ? -11.175 -5.575 12.750 1.00 89.62 93 CYS A C 1
ATOM 777 O O . CYS A 1 93 ? -10.982 -6.787 12.638 1.00 89.62 93 CYS A O 1
ATOM 779 N N . LEU A 1 94 ? -11.467 -5.010 13.923 1.00 84.69 94 LEU A N 1
ATOM 780 C CA . LEU A 1 94 ? -11.613 -5.755 15.180 1.00 84.69 94 LEU A CA 1
ATOM 781 C C . LEU A 1 94 ? -12.722 -6.815 15.169 1.00 84.69 94 LEU A C 1
ATOM 783 O O . LEU A 1 94 ? -12.652 -7.777 15.928 1.00 84.69 94 LEU A O 1
ATOM 787 N N . ASP A 1 95 ? -13.730 -6.652 14.315 1.00 85.44 95 ASP A N 1
ATOM 788 C CA . ASP A 1 95 ? -14.814 -7.622 14.142 1.00 85.44 95 ASP A CA 1
ATOM 789 C C . ASP A 1 95 ? -14.427 -8.818 13.253 1.00 85.44 95 ASP A C 1
ATOM 791 O O . ASP A 1 95 ? -15.255 -9.686 12.987 1.00 85.44 95 ASP A O 1
ATOM 795 N N . GLY A 1 96 ? -13.172 -8.878 12.796 1.00 87.50 96 GLY A N 1
ATOM 796 C CA . GLY A 1 96 ? -12.642 -9.969 11.981 1.00 87.50 96 GLY A CA 1
ATOM 797 C C . GLY A 1 96 ? -12.968 -9.859 10.492 1.00 87.50 96 GLY A C 1
ATOM 798 O O . GLY A 1 96 ? -12.638 -10.769 9.729 1.00 87.50 96 GLY A O 1
ATOM 799 N N . HIS A 1 97 ? -13.591 -8.763 10.052 1.00 89.69 97 HIS A N 1
ATOM 800 C CA . HIS A 1 97 ? -13.900 -8.533 8.645 1.00 89.69 97 HIS A CA 1
ATOM 801 C C . HIS A 1 97 ? -12.909 -7.564 7.996 1.00 89.69 97 HIS A C 1
ATOM 803 O O . HIS A 1 97 ? -12.501 -6.558 8.581 1.00 89.69 97 HIS A O 1
ATOM 809 N N . LYS A 1 98 ? -12.538 -7.868 6.747 1.00 92.00 98 LYS A N 1
ATOM 810 C CA . LYS A 1 98 ? -11.718 -6.987 5.912 1.00 92.00 98 LYS A CA 1
ATOM 811 C C . LYS A 1 98 ? -12.587 -5.945 5.226 1.00 92.00 98 LYS A C 1
ATOM 813 O O . LYS A 1 98 ? -13.643 -6.287 4.696 1.00 92.00 98 LYS A O 1
ATOM 818 N N . ARG A 1 99 ? -12.128 -4.697 5.211 1.00 93.25 99 ARG A N 1
ATOM 819 C CA . ARG A 1 99 ? -12.849 -3.553 4.641 1.00 93.25 99 ARG A CA 1
ATOM 820 C C . ARG A 1 99 ? -11.926 -2.617 3.881 1.00 93.25 99 ARG A C 1
ATOM 822 O O . ARG A 1 99 ? -10.697 -2.746 3.944 1.00 93.25 99 ARG A O 1
ATOM 829 N N . LEU A 1 100 ? -12.529 -1.697 3.133 1.00 94.31 100 LEU A N 1
ATOM 830 C CA . LEU A 1 100 ? -11.805 -0.591 2.518 1.00 94.31 100 LEU A CA 1
ATOM 831 C C . LEU A 1 100 ? -11.294 0.354 3.605 1.00 94.31 100 LEU A C 1
ATOM 833 O O . LEU A 1 100 ? -11.961 0.577 4.611 1.00 94.31 100 LEU A O 1
ATOM 837 N N . ILE A 1 101 ? -10.145 0.987 3.374 1.00 94.94 101 ILE A N 1
ATOM 838 C CA . ILE A 1 101 ? -9.614 1.995 4.304 1.00 94.94 101 ILE A CA 1
ATOM 839 C C . ILE A 1 101 ? -10.568 3.188 4.501 1.00 94.94 101 ILE A C 1
ATOM 841 O O . ILE A 1 101 ? -10.554 3.821 5.548 1.00 94.94 101 ILE A O 1
ATOM 845 N N . SER A 1 102 ? -11.430 3.479 3.524 1.00 92.94 102 SER A N 1
ATOM 846 C CA . SER 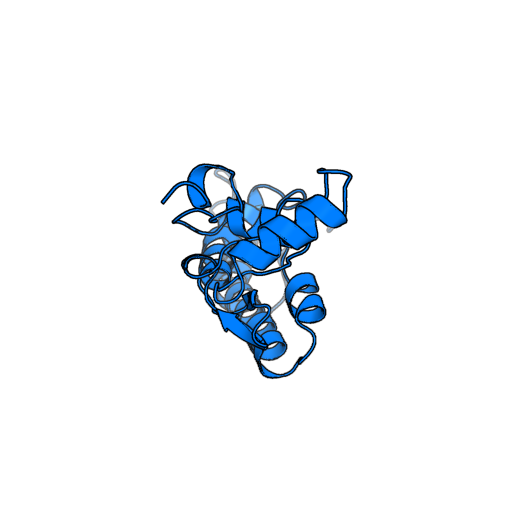A 1 102 ? -12.445 4.535 3.614 1.00 92.94 102 SER A CA 1
ATOM 847 C C . SER A 1 102 ? -13.619 4.193 4.533 1.00 92.94 102 SER A C 1
ATOM 849 O O . SER A 1 102 ? -14.400 5.075 4.872 1.00 92.94 102 SER A O 1
ATOM 851 N N . GLU A 1 103 ? -13.787 2.921 4.887 1.00 91.69 103 GLU A N 1
ATOM 852 C CA . GLU A 1 103 ? -14.888 2.444 5.729 1.00 91.69 103 GLU A CA 1
ATOM 853 C C . GLU A 1 103 ? -14.449 2.311 7.198 1.00 91.69 103 GLU A C 1
ATOM 855 O O . GLU A 1 103 ? -15.278 2.253 8.101 1.00 91.69 103 GLU A O 1
ATOM 860 N N . VAL A 1 104 ? -13.139 2.315 7.460 1.00 92.25 104 VAL A N 1
ATOM 861 C CA . VAL A 1 104 ? -12.573 2.030 8.782 1.00 92.25 104 VAL A CA 1
ATOM 862 C C . VAL A 1 104 ? -12.098 3.281 9.510 1.00 92.25 104 VAL A C 1
ATOM 864 O O . VAL A 1 104 ? -11.661 4.257 8.903 1.00 92.25 104 VAL A O 1
ATOM 867 N N . ILE A 1 105 ? -12.120 3.215 10.839 1.00 91.38 105 ILE A N 1
ATOM 868 C CA . ILE A 1 105 ? -11.480 4.203 11.711 1.00 91.38 105 ILE A CA 1
ATOM 869 C C . ILE A 1 105 ? -10.158 3.596 12.180 1.00 91.38 105 ILE A C 1
ATOM 871 O O . ILE A 1 105 ? -10.137 2.576 12.867 1.00 91.38 105 ILE A O 1
ATOM 875 N N . VAL A 1 106 ? -9.034 4.187 11.797 1.00 91.62 106 VAL A N 1
ATOM 876 C CA . VAL A 1 106 ? -7.718 3.664 12.169 1.00 91.62 106 VAL A CA 1
ATOM 877 C C . VAL A 1 106 ? -7.332 4.151 13.558 1.00 91.62 106 VAL A C 1
ATOM 879 O O . VAL A 1 106 ? -7.324 5.355 13.826 1.00 91.62 106 VAL A O 1
ATOM 882 N N . ASN A 1 107 ? -6.961 3.213 14.431 1.00 87.75 107 ASN A N 1
ATOM 883 C CA . ASN A 1 107 ? -6.385 3.555 15.723 1.00 87.75 107 ASN A CA 1
ATOM 884 C C . ASN A 1 107 ? -4.959 4.105 15.551 1.00 87.75 107 ASN A C 1
ATOM 886 O O . ASN A 1 107 ? -4.079 3.425 15.028 1.00 87.75 107 ASN A O 1
ATOM 890 N N . ASN A 1 108 ? -4.742 5.328 16.025 1.00 86.12 108 ASN A N 1
ATOM 891 C 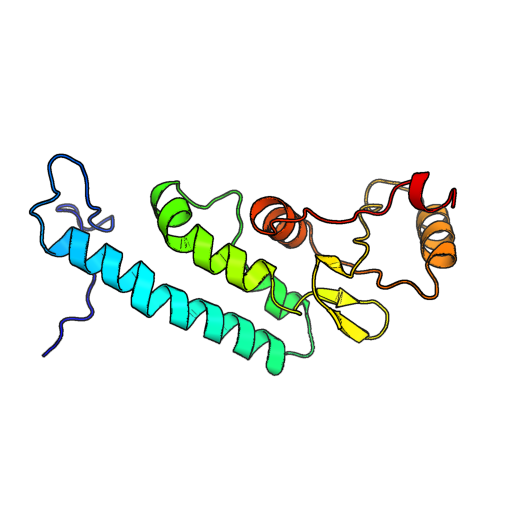CA . ASN A 1 108 ? -3.465 6.040 16.049 1.00 86.12 108 ASN A CA 1
ATOM 892 C C . ASN A 1 108 ? -3.096 6.519 17.469 1.00 86.12 108 ASN A C 1
ATOM 894 O O . ASN A 1 108 ? -2.344 7.477 17.623 1.00 86.12 108 ASN A O 1
ATOM 898 N N . LEU A 1 109 ? -3.648 5.884 18.509 1.00 78.00 109 LEU A N 1
ATOM 899 C CA . LEU A 1 109 ? -3.485 6.283 19.912 1.00 78.00 109 LEU A CA 1
ATOM 900 C C . LEU A 1 109 ? -2.225 5.708 20.584 1.00 78.00 109 LEU A C 1
ATOM 902 O O . LEU A 1 109 ? -2.039 5.933 21.778 1.00 78.00 109 LEU A O 1
ATOM 906 N N . ALA A 1 110 ? -1.357 5.000 19.851 1.00 68.25 110 ALA A N 1
ATOM 907 C CA . ALA A 1 110 ? -0.190 4.299 20.405 1.00 68.25 110 ALA A CA 1
ATOM 908 C C . ALA A 1 110 ? 0.757 5.206 21.225 1.00 68.25 110 ALA A C 1
ATOM 910 O O . ALA A 1 110 ? 1.412 4.733 22.153 1.00 68.25 110 ALA A O 1
ATOM 911 N N . ASP A 1 111 ? 0.770 6.512 20.941 1.00 61.88 111 ASP A N 1
ATOM 912 C CA . ASP A 1 111 ? 1.597 7.510 21.630 1.00 61.88 111 ASP A CA 1
ATOM 913 C C . ASP A 1 111 ? 0.936 8.134 22.878 1.00 61.88 111 ASP A C 1
ATOM 915 O O . ASP A 1 111 ? 1.548 8.961 23.553 1.00 61.88 111 ASP A O 1
ATOM 919 N N . MET A 1 112 ? -0.302 7.759 23.230 1.00 64.50 112 MET A N 1
ATOM 920 C CA . MET A 1 112 ? -1.031 8.361 24.362 1.00 64.50 112 MET A CA 1
ATOM 921 C C . MET A 1 112 ? -0.521 7.905 25.742 1.00 64.50 112 MET A C 1
ATOM 923 O O . MET A 1 112 ? -0.917 8.477 26.756 1.00 64.50 112 MET A O 1
ATOM 927 N N . GLY A 1 113 ? 0.340 6.882 25.811 1.00 62.62 113 GLY A N 1
ATOM 928 C CA . GLY A 1 113 ? 1.048 6.449 27.028 1.00 62.62 113 GLY A CA 1
ATOM 929 C C . GLY A 1 113 ? 0.192 5.814 28.139 1.00 62.62 113 GLY A C 1
ATOM 930 O O . GLY A 1 113 ? 0.748 5.160 29.021 1.00 62.62 113 GLY A O 1
ATOM 931 N N . ASP A 1 114 ? -1.137 5.950 28.096 1.00 77.56 114 ASP A N 1
ATOM 932 C CA . ASP A 1 114 ? -2.076 5.375 29.064 1.00 77.56 114 ASP A CA 1
ATOM 933 C C . ASP A 1 114 ? -2.998 4.334 28.405 1.00 77.56 114 ASP A C 1
ATOM 935 O O . ASP A 1 114 ? -3.989 4.654 27.744 1.00 77.56 114 ASP A O 1
ATOM 939 N N . GLN A 1 115 ? -2.694 3.055 28.646 1.00 77.75 115 GLN A N 1
ATOM 940 C CA . GLN A 1 115 ? -3.480 1.916 28.157 1.00 77.75 115 GLN A CA 1
ATOM 941 C C . GLN A 1 115 ? -4.942 1.940 28.631 1.00 77.75 115 GLN A C 1
ATOM 943 O O . GLN A 1 115 ? -5.818 1.411 27.947 1.00 77.75 115 GLN A O 1
ATOM 948 N N . ARG A 1 116 ? -5.240 2.533 29.797 1.00 78.44 116 ARG A N 1
ATOM 949 C CA . ARG A 1 116 ? -6.621 2.634 30.299 1.00 78.44 116 ARG A CA 1
ATOM 950 C C . ARG A 1 116 ? -7.409 3.667 29.511 1.00 78.44 116 ARG A C 1
ATOM 952 O O . ARG A 1 116 ? -8.591 3.456 29.253 1.00 78.44 116 ARG A O 1
ATOM 959 N N . PHE A 1 117 ? -6.753 4.757 29.129 1.00 77.44 117 PHE A N 1
ATOM 960 C CA . PHE A 1 117 ? -7.351 5.799 28.308 1.00 77.44 117 PHE A CA 1
ATOM 9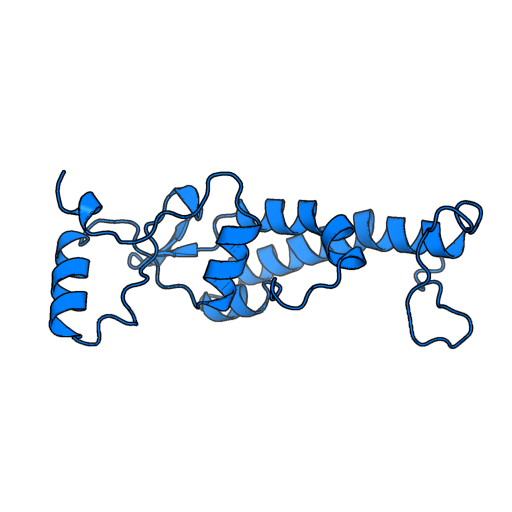61 C C . PHE A 1 117 ? -7.630 5.293 26.890 1.00 77.44 117 PHE A C 1
ATOM 963 O O . PHE A 1 117 ? -8.745 5.450 26.396 1.00 77.44 117 PHE A O 1
ATOM 970 N N . GLU A 1 118 ? -6.672 4.590 26.279 1.00 80.69 118 GLU A N 1
ATOM 971 C CA . GLU A 1 118 ? -6.878 3.930 24.985 1.00 80.69 118 GLU A CA 1
ATOM 972 C C . GLU A 1 118 ? -8.037 2.924 25.051 1.00 80.69 118 GLU A C 1
ATOM 974 O O . GLU A 1 118 ? -8.956 2.986 24.235 1.00 80.69 118 GLU A O 1
ATOM 979 N N . ALA A 1 119 ? -8.062 2.051 26.064 1.00 80.44 119 ALA A N 1
ATOM 980 C CA . ALA A 1 119 ? -9.146 1.087 26.245 1.00 80.44 119 ALA A CA 1
ATOM 981 C C . ALA A 1 119 ? -10.519 1.759 26.432 1.00 80.44 119 ALA A C 1
ATOM 983 O O . ALA A 1 119 ? -11.517 1.270 25.899 1.00 80.44 119 ALA A O 1
ATOM 984 N N . ALA A 1 120 ? -10.582 2.881 27.157 1.00 81.31 120 ALA A N 1
ATOM 985 C CA . ALA A 1 120 ? -11.811 3.649 27.339 1.00 81.31 120 ALA A CA 1
ATOM 986 C C . ALA A 1 120 ? -12.297 4.278 26.023 1.00 81.31 120 ALA A C 1
ATOM 988 O O . ALA A 1 120 ? -13.486 4.197 25.718 1.00 81.31 120 ALA A O 1
ATOM 989 N N . ILE A 1 121 ? -11.387 4.833 25.213 1.00 79.88 121 ILE A N 1
ATOM 990 C CA . ILE A 1 121 ? -11.725 5.379 23.892 1.00 79.88 121 ILE A CA 1
ATOM 991 C C . ILE A 1 121 ? -12.199 4.264 22.958 1.00 79.88 121 ILE A C 1
ATOM 993 O O . ILE A 1 121 ? -13.264 4.376 22.358 1.00 79.88 121 ILE A O 1
ATOM 997 N N . LEU A 1 122 ? -11.464 3.154 22.869 1.00 79.44 122 LEU A N 1
ATOM 998 C CA . LEU A 1 122 ? -11.862 1.998 22.059 1.00 79.44 122 LEU A CA 1
ATOM 999 C C . LEU A 1 122 ? -13.217 1.431 22.504 1.00 79.44 122 LEU A C 1
ATOM 1001 O O . LEU A 1 122 ? -13.988 0.944 21.679 1.00 79.44 122 LEU A O 1
ATOM 1005 N N . GLN A 1 123 ? -13.548 1.540 23.794 1.00 80.88 123 GLN A N 1
ATOM 1006 C CA . GLN A 1 123 ? -14.857 1.166 24.311 1.00 80.88 123 GLN A CA 1
ATOM 1007 C C . GLN A 1 123 ? -15.997 2.046 23.772 1.00 80.88 123 GLN A C 1
ATOM 1009 O O . GLN A 1 123 ? -17.091 1.524 23.548 1.00 80.88 123 GLN A O 1
ATOM 1014 N N . CYS A 1 124 ? -15.761 3.334 23.513 1.00 80.06 124 CYS A N 1
ATOM 1015 C CA . CYS A 1 124 ? -16.729 4.205 22.835 1.00 80.06 124 CYS A CA 1
ATOM 1016 C C . CYS A 1 124 ? -16.984 3.764 21.384 1.00 80.06 124 CYS A C 1
ATOM 1018 O O . CYS A 1 124 ? -18.074 3.968 20.860 1.00 80.06 124 CYS A O 1
ATOM 1020 N N . PHE A 1 125 ? -16.018 3.077 20.775 1.00 78.06 125 PHE A N 1
ATOM 1021 C CA . PHE A 1 125 ? -16.088 2.544 19.417 1.00 78.06 125 PHE A CA 1
ATOM 1022 C C . PHE A 1 125 ? -16.474 1.051 19.363 1.00 78.06 125 PHE A C 1
ATOM 1024 O O . PHE A 1 125 ? -16.184 0.367 18.383 1.00 78.06 125 PHE A O 1
ATOM 1031 N N . LYS A 1 126 ? -17.134 0.508 20.402 1.00 62.78 126 LYS A N 1
ATOM 1032 C CA . LYS A 1 126 ? -17.417 -0.940 20.568 1.00 62.78 126 LYS A CA 1
ATOM 1033 C C . LYS A 1 126 ? -18.212 -1.621 19.440 1.00 62.78 126 LYS A C 1
ATOM 1035 O O . LYS A 1 126 ? -18.264 -2.845 19.428 1.00 62.78 126 LYS A O 1
ATOM 1040 N N . ASN A 1 127 ? -18.780 -0.862 18.501 1.00 61.50 127 ASN A N 1
ATOM 1041 C CA . ASN A 1 127 ? -19.471 -1.362 17.301 1.00 61.50 127 ASN A CA 1
ATOM 1042 C C . ASN A 1 127 ? -18.906 -0.772 15.996 1.00 61.50 127 ASN A C 1
ATOM 1044 O O . ASN A 1 127 ? -19.522 -0.877 14.936 1.00 61.50 127 ASN A O 1
ATOM 1048 N N . SER A 1 128 ? -17.775 -0.080 16.076 1.00 64.44 128 SER A N 1
ATOM 1049 C CA . SER A 1 128 ? -17.201 0.670 14.969 1.00 64.44 128 SER A CA 1
ATOM 1050 C C . SER A 1 128 ? -16.216 -0.197 14.197 1.00 64.44 128 SER A C 1
ATOM 1052 O O . SER A 1 128 ? -15.608 -1.125 14.731 1.00 64.44 128 SER A O 1
ATOM 1054 N N . GLN A 1 129 ? -16.019 0.146 12.929 1.00 84.31 129 GLN A N 1
ATOM 1055 C CA . GLN A 1 129 ? -15.079 -0.506 12.023 1.00 84.31 129 GLN A CA 1
ATOM 1056 C C . GLN A 1 129 ? -13.635 -0.085 12.360 1.00 84.31 129 GLN A C 1
ATOM 1058 O O . GLN A 1 129 ? -12.918 0.442 11.516 1.00 84.31 129 GLN A O 1
ATOM 1063 N N . VAL A 1 130 ? -13.215 -0.244 13.622 1.00 89.00 130 VAL A N 1
ATOM 1064 C CA . VAL A 1 130 ? -11.871 0.136 14.073 1.00 89.00 130 VAL A CA 1
ATOM 1065 C C . VAL A 1 130 ? -10.856 -0.870 13.556 1.00 89.00 130 VAL A C 1
ATOM 1067 O O . VAL A 1 130 ? -11.063 -2.082 13.665 1.00 89.00 130 VAL A O 1
ATOM 1070 N N . ALA A 1 131 ? -9.747 -0.367 13.024 1.00 90.62 131 ALA A N 1
ATOM 1071 C CA . ALA A 1 131 ? -8.636 -1.176 12.553 1.00 90.62 131 ALA A CA 1
ATOM 1072 C C . ALA A 1 131 ? -7.327 -0.793 13.250 1.00 90.62 131 ALA A C 1
ATOM 1074 O O . ALA A 1 131 ? -7.022 0.386 13.445 1.00 90.62 131 ALA A O 1
ATOM 1075 N N . PHE A 1 132 ? -6.535 -1.814 13.571 1.00 87.88 132 PHE A N 1
ATOM 1076 C CA . PHE A 1 132 ? -5.145 -1.668 13.986 1.00 87.88 132 PHE A CA 1
ATOM 1077 C C . PHE A 1 132 ? -4.270 -1.997 12.784 1.00 87.88 132 PHE A C 1
ATOM 1079 O O . PHE A 1 132 ? -4.274 -3.129 12.292 1.00 87.88 132 PHE A O 1
ATOM 1086 N N . ILE A 1 133 ? -3.532 -1.004 12.297 1.00 90.81 133 ILE A N 1
ATOM 1087 C CA . ILE A 1 133 ? -2.586 -1.182 11.197 1.00 90.81 133 ILE A CA 1
ATOM 1088 C C . ILE A 1 133 ? -1.209 -0.661 11.618 1.00 90.81 133 ILE A C 1
ATOM 1090 O O . ILE A 1 133 ? -1.137 0.349 12.316 1.00 90.81 133 ILE A O 1
ATOM 1094 N N . PRO A 1 134 ? -0.110 -1.316 11.209 1.00 90.94 134 PRO A N 1
ATOM 1095 C CA . PRO A 1 134 ? 1.235 -0.809 11.474 1.00 90.94 134 PRO A CA 1
ATOM 1096 C C . PRO A 1 134 ? 1.476 0.566 10.834 1.00 90.94 134 PRO A C 1
ATOM 1098 O O . PRO A 1 134 ? 0.947 0.845 9.757 1.00 90.94 134 PRO A O 1
ATOM 1101 N N . ASP A 1 135 ? 2.369 1.380 11.403 1.00 88.62 135 ASP A N 1
ATOM 1102 C CA . ASP A 1 135 ? 2.685 2.728 10.893 1.00 88.62 135 ASP A CA 1
ATOM 1103 C C . ASP A 1 135 ? 3.088 2.753 9.418 1.00 88.62 135 ASP A C 1
ATOM 1105 O O . ASP A 1 135 ? 2.669 3.628 8.661 1.00 88.62 135 ASP A O 1
ATOM 1109 N N . LYS A 1 136 ? 3.898 1.778 8.984 1.00 90.94 136 LYS A N 1
ATOM 1110 C CA . LYS A 1 136 ? 4.290 1.639 7.573 1.00 90.94 136 LYS A CA 1
ATOM 1111 C C . LYS A 1 136 ? 3.053 1.501 6.677 1.00 90.94 136 LYS A C 1
ATOM 1113 O O . LYS A 1 136 ? 2.977 2.117 5.617 1.00 90.94 136 LYS A O 1
ATOM 1118 N N . THR A 1 137 ? 2.085 0.704 7.113 1.00 92.56 137 THR A N 1
ATOM 1119 C CA . THR A 1 137 ? 0.828 0.459 6.404 1.00 92.56 137 THR A CA 1
ATOM 1120 C C . THR A 1 137 ? -0.074 1.685 6.435 1.00 92.56 137 THR A C 1
ATOM 1122 O O . THR A 1 137 ? -0.646 2.040 5.408 1.00 92.56 137 THR A O 1
ATOM 1125 N N . LEU A 1 138 ? -0.149 2.388 7.568 1.00 92.38 138 LEU A N 1
ATOM 1126 C CA . LEU A 1 138 ? -0.869 3.656 7.655 1.00 92.38 138 LEU A CA 1
ATOM 1127 C C . LEU A 1 138 ? -0.294 4.693 6.680 1.00 92.38 138 LEU A C 1
ATOM 1129 O O . LEU A 1 138 ? -1.047 5.280 5.906 1.00 92.38 138 LEU A O 1
ATOM 1133 N N . LYS A 1 139 ? 1.033 4.860 6.644 1.00 91.88 139 LYS A N 1
ATOM 1134 C CA . LYS A 1 139 ? 1.713 5.768 5.703 1.00 91.88 139 LYS A CA 1
ATOM 1135 C C . LYS A 1 139 ? 1.439 5.404 4.246 1.00 91.88 139 LYS A C 1
ATOM 1137 O O . LYS A 1 139 ? 1.234 6.296 3.427 1.00 91.88 139 LYS A O 1
ATOM 1142 N N 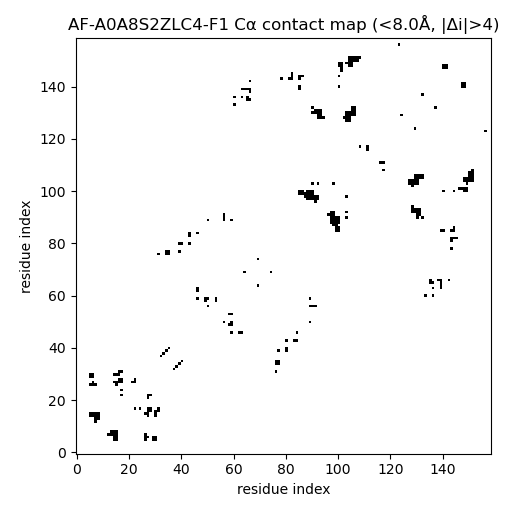. PHE A 1 140 ? 1.400 4.109 3.922 1.00 94.19 140 PHE A N 1
ATOM 1143 C CA . PHE A 1 140 ? 1.002 3.644 2.593 1.00 94.19 140 PHE A CA 1
ATOM 1144 C C . PHE A 1 140 ? -0.401 4.150 2.225 1.00 94.19 140 PHE A C 1
ATOM 1146 O O . PHE A 1 140 ? -0.568 4.796 1.190 1.00 94.19 140 PHE A O 1
ATOM 1153 N N . PHE A 1 141 ? -1.398 3.933 3.085 1.00 94.94 141 PHE A N 1
ATOM 1154 C CA . PHE A 1 141 ? -2.760 4.395 2.813 1.00 94.94 141 PHE A CA 1
ATOM 1155 C C . PHE A 1 141 ? -2.877 5.919 2.769 1.00 94.94 141 PHE A C 1
ATOM 1157 O O . PHE A 1 141 ? -3.535 6.444 1.878 1.00 94.94 141 PHE A O 1
ATOM 1164 N N . GLN A 1 142 ? -2.205 6.639 3.668 1.00 92.38 142 GLN A N 1
ATOM 1165 C CA . GLN A 1 142 ? -2.177 8.105 3.652 1.00 92.38 142 GLN A CA 1
ATOM 1166 C C . GLN A 1 142 ? -1.609 8.662 2.342 1.00 92.38 142 GLN A C 1
ATOM 1168 O O . GLN A 1 142 ? -2.052 9.710 1.881 1.00 92.38 142 GLN A O 1
ATOM 1173 N N . MET A 1 143 ? -0.640 7.970 1.737 1.00 92.31 143 MET A N 1
ATOM 1174 C CA . MET A 1 143 ? -0.021 8.414 0.490 1.00 92.31 143 MET A CA 1
ATOM 1175 C C . MET A 1 143 ? -0.839 8.045 -0.755 1.00 92.31 143 MET A C 1
ATOM 1177 O O . MET A 1 143 ? -0.861 8.812 -1.720 1.00 92.31 143 MET A O 1
ATOM 1181 N N . PHE A 1 144 ? -1.483 6.874 -0.763 1.00 93.25 144 PHE A N 1
ATOM 1182 C CA . PHE A 1 144 ? -2.069 6.304 -1.981 1.00 93.25 144 PHE A CA 1
ATOM 1183 C C . PHE A 1 144 ? -3.598 6.219 -1.991 1.00 93.25 144 PHE A C 1
ATOM 1185 O O . PHE A 1 144 ? -4.172 6.050 -3.064 1.00 93.25 144 PHE A O 1
ATOM 1192 N N . HIS A 1 145 ? -4.286 6.372 -0.860 1.00 93.56 145 HIS A N 1
ATOM 1193 C CA . HIS A 1 145 ? -5.746 6.414 -0.850 1.00 93.56 145 HIS A CA 1
ATOM 1194 C C . HIS A 1 145 ? -6.260 7.829 -1.150 1.00 93.56 145 HIS A C 1
ATOM 1196 O O . HIS A 1 145 ? -5.865 8.801 -0.509 1.00 93.56 145 HIS A O 1
ATOM 1202 N N . THR A 1 146 ? -7.160 7.964 -2.126 1.00 83.50 146 THR A N 1
ATOM 1203 C CA . THR A 1 146 ? -7.568 9.276 -2.662 1.00 83.50 146 THR A CA 1
ATOM 1204 C C . THR A 1 146 ? -8.440 10.091 -1.715 1.00 83.50 146 THR A C 1
ATOM 1206 O O . THR A 1 146 ? -8.394 11.315 -1.768 1.00 83.50 146 THR A O 1
ATOM 1209 N N . ASN A 1 147 ? -9.213 9.433 -0.848 1.00 85.25 147 ASN A N 1
ATOM 1210 C CA . ASN A 1 147 ? -10.166 10.100 0.045 1.00 85.25 147 ASN A CA 1
ATOM 1211 C C . ASN A 1 147 ? -9.598 10.354 1.454 1.00 85.25 147 ASN A C 1
ATOM 1213 O O . ASN A 1 147 ? -10.326 10.797 2.338 1.00 85.25 147 ASN A O 1
ATOM 1217 N N . GLY A 1 148 ? -8.303 10.093 1.664 1.00 87.19 148 GLY A N 1
ATOM 1218 C CA . GLY A 1 148 ? -7.662 10.186 2.976 1.00 87.19 148 GLY A CA 1
ATOM 1219 C C . GLY A 1 148 ? -8.007 9.025 3.917 1.00 87.19 148 GLY A C 1
ATOM 1220 O O . GLY A 1 148 ? -8.745 8.108 3.572 1.00 87.19 148 GLY A O 1
ATOM 1221 N N . VAL A 1 149 ? -7.431 9.045 5.117 1.00 91.75 149 VAL A N 1
ATOM 1222 C CA . VAL A 1 149 ? -7.628 8.001 6.134 1.00 91.75 149 VAL A CA 1
ATOM 1223 C C . VAL A 1 149 ? -8.334 8.609 7.339 1.00 91.75 149 VAL A C 1
ATOM 1225 O O . VAL A 1 149 ? -7.893 9.640 7.849 1.00 91.75 149 VAL A O 1
ATOM 1228 N N . CYS A 1 150 ? 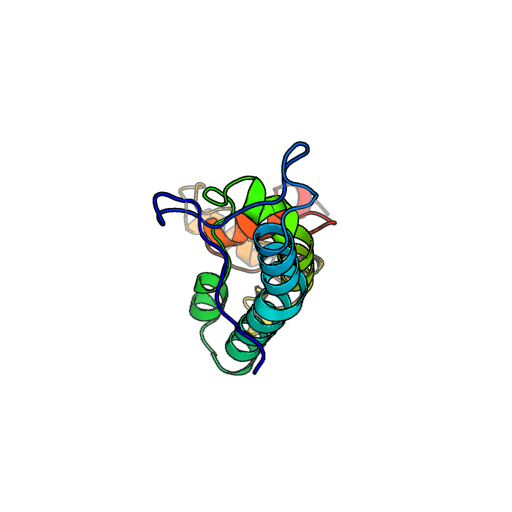-9.408 7.972 7.809 1.00 91.31 150 CYS A N 1
ATOM 1229 C CA . CYS A 1 150 ? -10.078 8.372 9.042 1.00 91.31 150 CYS A CA 1
ATOM 1230 C C . CYS A 1 150 ? -9.278 7.861 10.249 1.00 91.31 150 CYS A C 1
ATOM 1232 O O . CYS A 1 150 ? -9.081 6.656 10.402 1.00 91.31 150 CYS A O 1
ATOM 1234 N N . LEU A 1 151 ? -8.794 8.775 11.090 1.00 90.25 151 LEU A N 1
ATOM 1235 C CA . LEU A 1 151 ? -8.056 8.466 12.317 1.00 90.25 151 LEU A CA 1
ATOM 1236 C C . LEU A 1 151 ? -8.940 8.700 13.541 1.00 90.25 151 LEU A C 1
ATOM 1238 O O . LEU A 1 151 ? -9.803 9.582 13.516 1.00 90.25 151 LEU A O 1
ATOM 1242 N N . ILE A 1 152 ? -8.676 7.984 14.635 1.00 86.69 152 ILE A N 1
ATOM 1243 C CA . ILE A 1 152 ? -9.307 8.302 15.918 1.00 86.69 152 ILE A CA 1
ATOM 1244 C C . ILE A 1 152 ? -8.885 9.714 16.346 1.00 86.69 152 ILE A C 1
ATOM 1246 O O . ILE A 1 152 ? -7.709 10.027 16.527 1.00 86.69 152 ILE A O 1
ATOM 1250 N N . THR A 1 153 ? -9.871 10.587 16.525 1.00 81.75 153 THR A N 1
ATOM 1251 C CA . THR A 1 153 ? -9.684 11.962 16.994 1.00 81.75 153 THR A CA 1
ATOM 1252 C C . THR A 1 153 ? -10.731 12.287 18.060 1.00 81.75 153 THR A C 1
ATOM 1254 O O . THR A 1 153 ? -11.823 11.717 18.019 1.00 81.75 153 THR A O 1
ATOM 1257 N N . PRO A 1 154 ? -10.455 13.206 19.006 1.00 72.44 154 PRO A N 1
ATOM 1258 C CA . PRO A 1 154 ? -11.427 13.584 20.035 1.00 72.44 154 PRO A CA 1
ATOM 1259 C C . PRO A 1 154 ? -12.774 14.059 19.475 1.00 72.44 154 PRO A C 1
ATOM 1261 O O . PRO A 1 154 ? -13.806 13.799 20.080 1.00 72.44 154 PRO A O 1
ATOM 1264 N N . SER A 1 155 ? -12.783 14.698 18.301 1.00 75.94 155 SER A N 1
ATOM 1265 C CA . SER A 1 155 ? -14.009 15.152 17.634 1.00 75.94 155 SER A CA 1
ATOM 1266 C C . SER A 1 155 ? -14.966 14.019 17.266 1.00 75.94 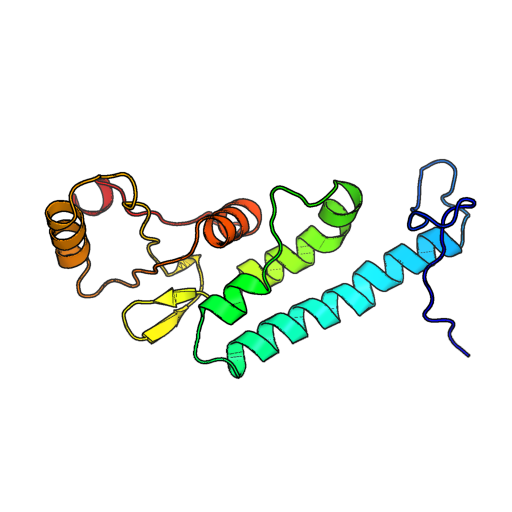155 SER A C 1
ATOM 1268 O O . SER A 1 155 ? -16.167 14.250 17.245 1.00 75.94 155 SER A O 1
ATOM 1270 N N . LEU A 1 156 ? -14.466 12.800 17.038 1.00 77.12 156 LEU A N 1
ATOM 1271 C CA . LEU A 1 156 ? -15.310 11.632 16.752 1.00 77.12 156 LEU A CA 1
ATOM 1272 C C . LEU A 1 156 ? -16.115 11.149 17.970 1.00 77.12 156 LEU A C 1
ATOM 1274 O O . LEU A 1 156 ? -17.012 10.332 17.811 1.00 77.12 156 LEU A O 1
ATOM 1278 N N . LEU A 1 157 ? -15.784 11.611 19.181 1.00 68.62 157 LEU A N 1
ATOM 1279 C CA . LEU A 1 157 ? -16.507 11.282 20.416 1.00 68.62 157 LEU A CA 1
ATOM 1280 C C . LEU A 1 157 ? -17.550 12.346 20.795 1.00 68.62 157 LEU A C 1
ATOM 1282 O O . LEU A 1 157 ? -18.229 12.194 21.809 1.00 68.62 157 LEU A O 1
ATOM 1286 N N . CYS A 1 158 ? -17.624 13.446 20.041 1.00 63.88 158 CYS A N 1
ATOM 1287 C CA . CYS A 1 158 ? -18.474 14.599 20.342 1.00 63.88 158 CYS A CA 1
ATOM 1288 C C . CYS A 1 158 ? -19.734 14.694 19.460 1.00 63.88 158 CYS A C 1
ATOM 1290 O O . CYS A 1 158 ? -20.433 15.703 19.551 1.00 63.88 158 CYS A O 1
ATOM 1292 N N . GLU A 1 159 ? -20.011 13.681 18.633 1.00 52.44 159 GLU A N 1
ATOM 1293 C CA . GLU A 1 159 ? -21.283 13.490 17.909 1.00 52.44 159 GLU A CA 1
ATOM 1294 C C . GLU A 1 159 ? -22.232 12.572 18.693 1.00 52.44 159 GLU A C 1
ATOM 1296 O O . GLU A 1 159 ? -23.446 12.879 18.719 1.00 52.44 159 GLU A O 1
#

Sequence (159 aa):
HINGFFGLTDNRRDLKWVTTETYKDNDGKWNELLIKQVISRTYIKLVEYCNNHFQDSLMVYQCLPDASIISNKWYELLRPVFQEIANTPIVMCLDGHKRLISEVIVNNLADMGDQRFEAAILQCFKNSQVAFIPDKTLKFFQMFHTNGVCLITPSLLCE

Secondary structure (DSSP, 8-state):
----PPPB-TTSSSB----TTTTT-HHHHHHHHIIIIIIHHHHHHHHHHHHHH-S-HHHHHHHS--TTS--HHHHHHHHHHHHHHHTSS-EEBTTS-EE-TTT-EE---GGG--HHHHHHHHHHTTTS-EE---HHHHHHHHHH-TT--EE--GGGG--

Mean predicted aligned error: 6.6 Å

pLDDT: mean 85.64, std 9.33, range [52.44, 94.94]

Foldseek 3Di:
DDPLDADADPVRPGGDADDPVCVVPPRNVSNLCCLQPPVLVVLLVVLVVCQVPDLDLVSSLVSQDQPVPDDPVSCVSNLVSLLVVLQDQSFQFPVSGTGHQVQEAEEPCPPVPDPVVVVVLVVLCVPGRYTYDDPSSLVSNQVRHPVHGHYDDPVVSVD

Radius of gyration: 19.93 Å; Cα contacts (8 Å, |Δi|>4): 178; chains: 1; bounding box: 49×32×59 Å

Solvent-accessible surface area (backbone atoms only — not comparable to full-atom values): 9403 Å² total; per-residue (Å²): 136,84,80,88,69,74,34,54,38,96,88,64,81,45,74,31,66,67,43,94,89,41,65,86,42,64,42,18,50,49,35,51,48,42,44,59,63,47,50,40,54,52,49,52,50,49,52,51,49,38,55,76,70,44,86,57,54,65,64,42,51,65,70,50,68,60,66,91,74,57,52,71,72,59,38,71,63,41,45,67,49,47,30,52,56,39,70,38,61,65,45,48,24,79,87,74,50,61,33,37,50,83,71,29,38,33,61,72,64,84,83,68,84,44,71,67,58,52,52,54,54,54,54,77,43,73,87,52,51,38,23,79,65,57,69,61,48,48,51,32,36,57,74,34,25,91,87,49,68,47,60,72,49,78,71,77,76,74,119

Organism: NCBI:txid1234261

Nearest PDB structures (foldseek):
  6yj2-assembly1_A  TM=4.988E-01  e=6.468E+00  Mycobacterium tuberculosis H37Rv
  6yj2-assembly2_C  TM=4.980E-01  e=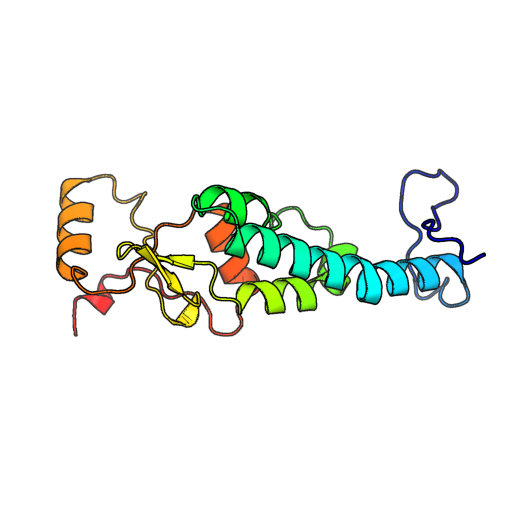5.416E+00  Mycobacterium tuberculosis H37Rv